Protein AF-X1A078-F1 (afdb_monomer)

Structure (mmCIF, N/CA/C/O backbone):
data_AF-X1A078-F1
#
_entry.id   AF-X1A078-F1
#
loop_
_atom_site.group_PDB
_atom_site.id
_atom_site.type_symbol
_atom_site.label_atom_id
_atom_site.label_alt_id
_atom_site.label_comp_id
_atom_site.label_asym_id
_atom_site.label_entity_id
_atom_site.label_seq_id
_atom_site.pdbx_PDB_ins_code
_atom_site.Cartn_x
_atom_site.Cartn_y
_atom_site.Cartn_z
_atom_site.occupancy
_atom_site.B_iso_or_equiv
_atom_site.auth_seq_id
_atom_site.auth_comp_id
_atom_site.auth_asym_id
_atom_site.auth_atom_id
_atom_site.pdbx_PDB_model_num
ATOM 1 N N . LYS A 1 1 ? -4.213 14.246 7.568 1.00 87.50 1 LYS A N 1
ATOM 2 C CA . LYS A 1 1 ? -5.569 14.852 7.714 1.00 87.50 1 LYS A CA 1
ATOM 3 C C . LYS A 1 1 ? -5.837 16.083 6.834 1.00 87.50 1 LYS A C 1
ATOM 5 O O . LYS A 1 1 ? -6.596 15.960 5.880 1.00 87.50 1 LYS A O 1
ATOM 10 N N . LYS A 1 2 ? -5.219 17.254 7.085 1.00 95.25 2 LYS A N 1
ATOM 11 C CA . LYS A 1 2 ? -5.531 18.518 6.362 1.00 95.25 2 LYS A CA 1
ATOM 12 C C . LYS A 1 2 ? -5.433 18.419 4.829 1.00 95.25 2 LYS A C 1
ATOM 14 O O . LYS A 1 2 ? -6.208 19.050 4.119 1.00 95.25 2 LYS A O 1
ATOM 19 N N . ALA A 1 3 ? -4.478 17.636 4.323 1.00 95.31 3 ALA A N 1
ATOM 20 C CA . ALA A 1 3 ? -4.304 17.417 2.887 1.00 95.31 3 ALA A CA 1
ATOM 21 C C . ALA A 1 3 ? -5.531 16.741 2.246 1.00 95.31 3 ALA A C 1
ATOM 23 O O . ALA A 1 3 ? -6.035 17.229 1.237 1.00 95.31 3 ALA A O 1
ATOM 24 N N . VAL A 1 4 ? -6.060 15.686 2.876 1.00 95.81 4 VAL A N 1
ATOM 25 C CA . VAL A 1 4 ? -7.251 14.955 2.407 1.00 95.81 4 VAL A CA 1
ATOM 26 C C . VAL A 1 4 ? -8.482 15.861 2.407 1.00 95.81 4 VAL A C 1
ATOM 28 O O . VAL A 1 4 ? -9.207 15.911 1.418 1.00 95.81 4 VAL A O 1
ATOM 31 N N . GLU A 1 5 ? -8.691 16.634 3.477 1.00 94.69 5 GLU A N 1
ATOM 32 C CA . GLU A 1 5 ? -9.813 17.583 3.575 1.00 94.69 5 GLU A CA 1
ATOM 33 C C . GLU A 1 5 ? -9.779 18.624 2.448 1.00 94.69 5 GLU A C 1
ATOM 35 O O . GLU A 1 5 ? -10.801 18.889 1.814 1.00 94.69 5 GLU A O 1
ATOM 40 N N . ARG A 1 6 ? -8.594 19.172 2.150 1.00 96.50 6 ARG A N 1
ATOM 41 C CA . ARG A 1 6 ? -8.413 20.143 1.065 1.00 96.50 6 ARG A CA 1
ATOM 42 C C . ARG A 1 6 ? -8.684 19.530 -0.308 1.00 96.50 6 ARG A C 1
ATOM 44 O O . ARG A 1 6 ? -9.317 20.175 -1.139 1.00 96.50 6 ARG A O 1
ATOM 51 N N . ILE A 1 7 ? -8.214 18.307 -0.552 1.00 96.19 7 ILE A N 1
ATOM 52 C CA . ILE A 1 7 ? -8.412 17.620 -1.835 1.00 96.19 7 ILE A CA 1
ATOM 53 C C . ILE A 1 7 ? -9.887 17.271 -2.046 1.00 96.19 7 ILE A C 1
ATOM 55 O O . ILE A 1 7 ? -10.406 17.547 -3.123 1.00 96.19 7 ILE A O 1
ATOM 59 N N . ARG A 1 8 ? -10.596 16.776 -1.022 1.00 95.12 8 ARG A N 1
ATOM 60 C CA . ARG A 1 8 ? -12.038 16.465 -1.111 1.00 95.12 8 ARG A CA 1
ATOM 61 C C . ARG A 1 8 ? -12.901 17.657 -1.526 1.00 95.12 8 ARG A C 1
ATOM 63 O O . ARG A 1 8 ? -13.939 17.466 -2.143 1.00 95.12 8 ARG A O 1
ATOM 70 N N . GLN A 1 9 ? -12.482 18.877 -1.196 1.00 95.50 9 GLN A N 1
ATOM 71 C CA . GLN A 1 9 ? -13.172 20.102 -1.615 1.00 95.50 9 GLN A CA 1
ATOM 72 C C . GLN A 1 9 ? -12.827 20.531 -3.048 1.00 95.50 9 GLN A C 1
ATOM 74 O O . GLN A 1 9 ? -13.560 21.318 -3.642 1.00 95.50 9 GLN A O 1
ATOM 79 N N . ALA A 1 10 ? -11.703 20.056 -3.588 1.00 96.38 10 ALA A N 1
ATOM 80 C CA . ALA A 1 10 ? -11.161 20.480 -4.874 1.00 96.38 10 ALA A CA 1
ATOM 81 C C . ALA A 1 10 ? -11.443 19.494 -6.019 1.00 96.38 10 ALA A C 1
ATOM 83 O O . ALA A 1 10 ? -11.375 19.895 -7.180 1.00 96.38 10 ALA A O 1
ATOM 84 N N . ILE A 1 11 ? -11.733 18.224 -5.714 1.00 95.94 11 ILE A N 1
ATOM 85 C CA . ILE A 1 11 ? -11.940 17.175 -6.720 1.00 95.94 11 ILE A CA 1
ATOM 86 C C . ILE A 1 11 ? -13.412 16.745 -6.807 1.00 95.94 11 ILE A C 1
ATOM 88 O O . ILE A 1 11 ? -14.146 16.848 -5.822 1.00 95.94 11 ILE A O 1
ATOM 92 N N . PRO A 1 12 ? -13.868 16.231 -7.963 1.00 96.00 12 PRO A N 1
ATOM 93 C CA . PRO A 1 12 ? -15.195 15.639 -8.074 1.00 96.00 12 PRO A CA 1
ATOM 94 C C . PRO A 1 12 ? -15.378 14.441 -7.124 1.00 96.00 12 PRO A C 1
ATOM 96 O O . PRO A 1 12 ? -14.43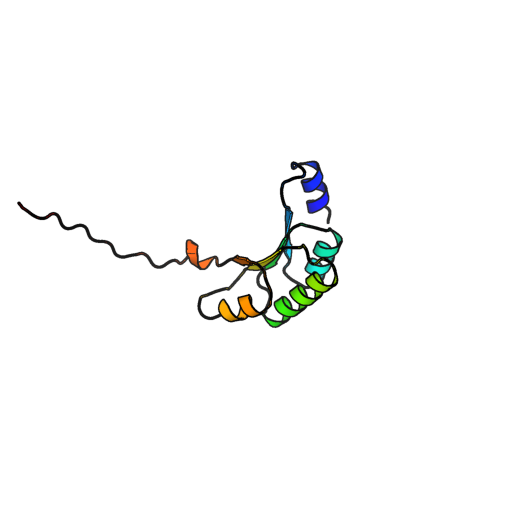9 13.670 -6.932 1.00 96.00 12 PRO A O 1
ATOM 99 N N . PRO A 1 13 ? -16.595 14.199 -6.602 1.00 89.81 13 PRO A N 1
ATOM 100 C CA . PRO A 1 13 ? -16.838 13.196 -5.555 1.00 89.81 13 PRO A CA 1
ATOM 101 C C . PRO A 1 13 ? -16.624 11.739 -5.997 1.00 89.81 13 PRO A C 1
ATOM 103 O O . PRO A 1 13 ? -16.642 10.840 -5.168 1.00 89.81 13 PRO A O 1
ATOM 106 N N . PHE A 1 14 ? -16.458 11.487 -7.296 1.00 92.88 14 PHE A N 1
ATOM 107 C CA . PHE A 1 14 ? -16.219 10.154 -7.855 1.00 92.88 14 PHE A CA 1
ATOM 108 C C . PHE A 1 14 ? -14.727 9.830 -8.036 1.00 92.88 14 PHE A C 1
ATOM 110 O O . PHE A 1 14 ? -14.391 8.730 -8.474 1.0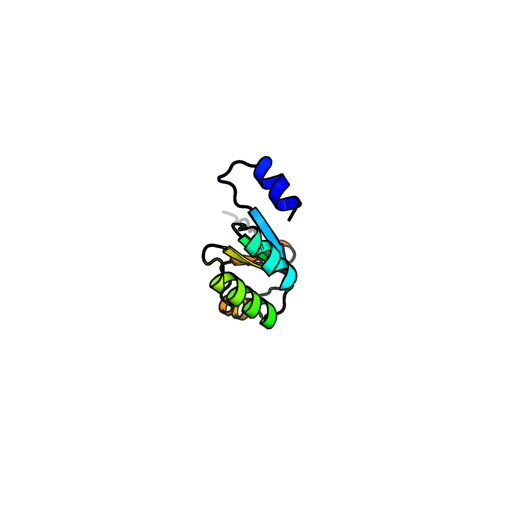0 92.88 14 PHE A O 1
ATOM 117 N N . TRP A 1 15 ? -13.829 10.774 -7.744 1.00 96.38 15 TRP A N 1
ATOM 118 C CA . TRP A 1 15 ? -12.391 10.519 -7.748 1.00 96.38 15 TRP A CA 1
ATOM 119 C C . TRP A 1 15 ? -11.980 9.897 -6.420 1.00 96.38 15 TRP A C 1
ATOM 121 O O . TRP A 1 15 ? -12.351 10.388 -5.357 1.00 96.38 15 TRP A O 1
ATOM 131 N N . LYS A 1 16 ? -11.198 8.823 -6.499 1.00 95.94 16 LYS A N 1
ATOM 132 C CA . LYS A 1 16 ? -10.631 8.162 -5.327 1.00 95.94 16 LYS A CA 1
ATOM 133 C C . LYS A 1 16 ? -9.420 8.936 -4.823 1.00 95.94 16 LYS A C 1
ATOM 135 O O . LYS A 1 16 ? -8.640 9.457 -5.621 1.00 95.94 16 LYS A O 1
ATOM 140 N N . ILE A 1 17 ? -9.257 8.966 -3.511 1.00 97.44 17 ILE A N 1
ATOM 141 C CA . ILE A 1 17 ? -8.084 9.492 -2.829 1.00 97.44 17 ILE A CA 1
ATOM 142 C C . ILE A 1 17 ? -7.308 8.310 -2.264 1.00 97.44 17 ILE A C 1
ATOM 144 O O . ILE A 1 17 ? -7.843 7.499 -1.508 1.00 97.44 17 ILE A O 1
ATOM 148 N N . GLU A 1 18 ? -6.033 8.251 -2.622 1.00 98.19 18 GLU A N 1
ATOM 149 C CA . GLU A 1 18 ? -5.059 7.367 -2.001 1.00 98.19 18 GLU A CA 1
ATOM 150 C C . GLU A 1 18 ? -4.174 8.166 -1.045 1.00 98.19 18 GLU A C 1
ATOM 152 O O . GLU A 1 18 ? -3.794 9.304 -1.341 1.00 98.19 18 GLU A O 1
ATOM 157 N N . VAL A 1 19 ? -3.864 7.579 0.110 1.00 98.25 19 VAL A N 1
ATOM 158 C CA . VAL A 1 19 ? -2.899 8.129 1.066 1.00 98.25 19 VAL A CA 1
ATOM 159 C C . VAL A 1 19 ? -1.743 7.158 1.228 1.00 98.25 19 VAL A C 1
ATOM 161 O O . VAL A 1 19 ? -1.943 5.992 1.556 1.00 98.25 19 VAL A O 1
ATOM 164 N N . GLU A 1 20 ? -0.538 7.669 1.024 1.00 98.12 20 GLU A N 1
ATOM 165 C CA . GLU A 1 20 ? 0.703 6.974 1.340 1.00 98.12 20 GLU A CA 1
ATOM 166 C C . GLU A 1 20 ? 0.962 7.013 2.850 1.00 98.12 20 GLU A C 1
ATOM 168 O O . GLU A 1 20 ? 0.760 8.050 3.488 1.00 98.12 20 GLU A O 1
ATOM 173 N N . ALA A 1 21 ? 1.374 5.877 3.405 1.00 98.12 21 ALA A N 1
ATOM 174 C CA . ALA A 1 21 ? 1.709 5.704 4.808 1.00 98.12 21 ALA A CA 1
ATOM 175 C C . ALA A 1 21 ? 2.964 4.835 4.947 1.00 98.12 21 ALA A C 1
ATOM 177 O O . ALA A 1 21 ? 3.027 3.742 4.379 1.00 98.12 21 ALA A O 1
ATOM 178 N N . ASP A 1 22 ? 3.925 5.282 5.754 1.00 97.31 22 ASP A N 1
ATOM 179 C CA . ASP A 1 22 ? 5.184 4.557 5.999 1.00 97.31 22 ASP A CA 1
ATOM 180 C C . ASP A 1 22 ? 5.178 3.738 7.308 1.00 97.31 22 ASP A C 1
ATOM 182 O O . ASP A 1 22 ? 6.136 3.039 7.649 1.00 97.31 22 ASP A O 1
ATOM 186 N N . GLY A 1 23 ? 4.068 3.780 8.055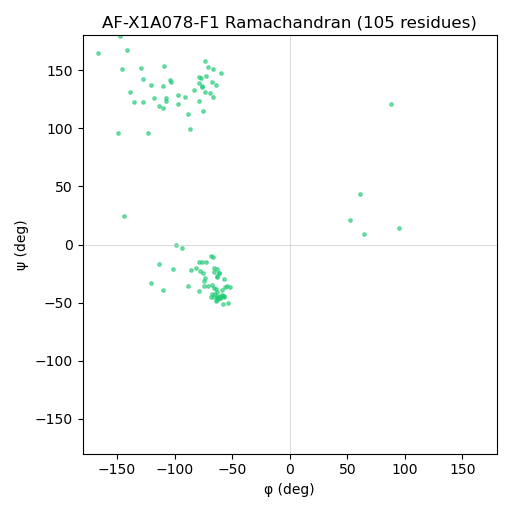 1.00 97.56 23 GLY A N 1
ATOM 187 C CA . GLY A 1 23 ? 3.956 3.118 9.347 1.00 97.56 23 GLY A CA 1
ATOM 188 C C . GLY A 1 23 ? 2.532 3.001 9.888 1.00 97.56 23 GLY A C 1
ATOM 189 O O . GLY A 1 23 ? 1.598 3.688 9.480 1.00 97.56 23 GLY A O 1
ATOM 190 N N . LEU A 1 24 ? 2.352 2.138 10.896 1.00 98.06 24 LEU A N 1
ATOM 191 C CA . LEU A 1 24 ? 1.030 1.824 11.466 1.00 98.06 24 LEU A CA 1
ATOM 192 C C . LEU A 1 24 ? 0.298 3.028 12.080 1.00 98.06 24 LEU A C 1
ATOM 194 O O . LEU A 1 24 ? -0.924 2.985 12.212 1.00 98.06 24 LEU A O 1
ATOM 198 N N . SER A 1 25 ? 1.020 4.066 12.508 1.00 97.69 25 SER A N 1
ATOM 199 C CA . SER A 1 25 ? 0.394 5.284 13.036 1.00 97.69 25 SER A CA 1
ATOM 200 C C . SER A 1 25 ? -0.328 6.054 11.931 1.00 97.69 25 SER A C 1
ATOM 202 O O . SER A 1 25 ? -1.474 6.452 12.113 1.00 97.69 25 SER A O 1
ATOM 204 N N . GLU A 1 26 ? 0.319 6.211 10.779 1.00 98.00 26 GLU A N 1
ATOM 205 C CA . GLU A 1 26 ? -0.250 6.898 9.619 1.00 98.00 26 GLU A CA 1
ATOM 206 C C . GLU A 1 26 ? -1.359 6.069 8.974 1.00 98.00 26 GLU A C 1
ATOM 208 O O . GLU A 1 26 ? -2.393 6.616 8.601 1.00 98.00 26 GLU A O 1
ATOM 213 N N . VAL A 1 27 ? -1.216 4.737 8.957 1.00 98.19 27 VAL A N 1
ATOM 214 C CA . VAL A 1 27 ? -2.291 3.828 8.531 1.00 98.19 27 VAL A CA 1
ATOM 215 C C . VAL A 1 27 ? -3.558 4.046 9.365 1.00 98.19 27 VAL A C 1
ATOM 217 O O . VAL A 1 27 ? -4.648 4.133 8.807 1.00 98.19 27 VAL A O 1
ATOM 220 N N . LYS A 1 28 ? -3.440 4.168 10.696 1.00 97.50 28 LYS A N 1
ATOM 221 C CA . LYS A 1 28 ? -4.596 4.460 11.563 1.00 97.50 28 LYS A CA 1
ATOM 222 C C . LYS A 1 28 ? -5.238 5.795 11.214 1.00 97.50 28 LYS A C 1
ATOM 224 O O . LYS A 1 28 ? -6.456 5.856 11.082 1.00 97.50 28 LYS A O 1
ATOM 229 N N . GLU A 1 29 ? -4.430 6.837 11.029 1.00 97.19 29 GLU A N 1
ATOM 230 C CA . GLU A 1 29 ? -4.944 8.147 10.630 1.00 97.19 29 GLU A CA 1
ATOM 231 C C . GLU A 1 29 ? -5.670 8.066 9.279 1.00 97.19 29 GLU A C 1
ATOM 233 O O . GLU A 1 29 ? -6.767 8.599 9.138 1.00 97.19 29 GLU A O 1
ATOM 238 N N . ALA A 1 30 ? -5.108 7.367 8.292 1.00 97.44 30 ALA A N 1
ATOM 239 C CA . ALA A 1 30 ? -5.721 7.205 6.978 1.00 97.44 30 ALA A CA 1
ATOM 240 C C . ALA A 1 30 ? -7.056 6.441 7.042 1.00 97.44 30 ALA A C 1
ATOM 242 O O . ALA A 1 30 ? -8.025 6.858 6.405 1.00 97.44 30 ALA A O 1
ATOM 243 N N . VAL A 1 31 ? -7.143 5.390 7.865 1.00 97.69 31 VAL A N 1
ATOM 244 C CA . VAL A 1 31 ? -8.400 4.664 8.118 1.00 97.69 31 VAL A CA 1
ATOM 245 C C . VAL A 1 31 ? -9.460 5.592 8.719 1.00 97.69 31 VAL A C 1
ATOM 247 O O . VAL A 1 31 ? -10.587 5.624 8.231 1.00 97.69 31 VAL A O 1
ATOM 250 N N . GLU A 1 32 ? -9.107 6.404 9.719 1.00 96.69 32 GLU A N 1
ATOM 251 C CA . GLU A 1 32 ? -10.033 7.369 10.337 1.00 96.69 32 GLU A CA 1
ATOM 252 C C . GLU A 1 32 ? -10.520 8.450 9.358 1.00 96.69 32 GLU A C 1
ATOM 254 O O . GLU A 1 32 ? -11.616 8.993 9.512 1.00 96.69 32 GLU A O 1
ATOM 259 N N . LEU A 1 33 ? -9.722 8.773 8.336 1.00 95.88 33 LEU A N 1
ATOM 260 C CA . LEU A 1 33 ? -10.107 9.716 7.284 1.00 95.88 33 LEU A CA 1
ATOM 261 C C . LEU A 1 33 ? -11.087 9.110 6.270 1.00 95.88 33 LEU A C 1
ATOM 263 O O . LEU A 1 33 ? -11.709 9.871 5.516 1.00 95.88 33 LEU A O 1
ATOM 267 N N . GLY A 1 34 ? -11.238 7.783 6.247 1.00 94.50 34 GLY A N 1
ATOM 268 C CA . GLY A 1 34 ? -12.122 7.063 5.331 1.00 94.50 34 GLY A CA 1
ATOM 269 C C . GLY A 1 34 ? -11.743 7.280 3.868 1.00 94.50 34 GLY A C 1
ATOM 270 O O . GLY A 1 34 ? -12.606 7.622 3.066 1.00 94.50 34 GLY A O 1
ATOM 271 N N . VAL A 1 35 ? -10.448 7.229 3.550 1.00 97.00 35 VAL A N 1
ATOM 272 C CA . VAL A 1 35 ? -9.949 7.334 2.168 1.00 97.00 35 VAL A CA 1
ATOM 273 C C . VAL A 1 35 ? -10.223 6.050 1.391 1.00 97.00 35 VAL A C 1
ATOM 275 O O . VAL A 1 35 ? -10.395 4.989 1.982 1.00 97.00 35 VAL A O 1
ATOM 278 N N . GLU A 1 36 ? -10.263 6.128 0.065 1.00 97.69 36 GLU A N 1
ATOM 279 C CA . GLU A 1 36 ? -10.619 4.976 -0.768 1.00 97.69 36 GLU A CA 1
ATOM 280 C C . GLU A 1 36 ? -9.462 3.979 -0.935 1.00 97.69 36 GLU A C 1
ATOM 282 O O . GLU A 1 36 ? -9.707 2.804 -1.222 1.00 97.69 36 GLU A O 1
ATOM 287 N N . ALA A 1 37 ? -8.218 4.433 -0.760 1.00 98.44 37 ALA A N 1
ATOM 288 C CA . ALA A 1 37 ? -7.030 3.591 -0.816 1.00 98.44 37 ALA A CA 1
ATOM 289 C C . ALA A 1 37 ? -5.940 4.042 0.169 1.00 98.44 37 ALA A C 1
ATOM 291 O O . ALA A 1 37 ? -5.814 5.228 0.487 1.00 98.44 37 ALA A O 1
ATOM 292 N N . ILE A 1 38 ? -5.141 3.084 0.635 1.00 98.69 38 ILE A N 1
ATOM 293 C CA . ILE A 1 38 ? -3.947 3.311 1.451 1.00 98.69 38 ILE A CA 1
ATOM 294 C C . ILE A 1 38 ? -2.777 2.576 0.799 1.00 98.69 38 ILE A C 1
ATOM 296 O O . ILE A 1 38 ? -2.828 1.354 0.645 1.00 98.69 38 ILE A O 1
ATOM 300 N N . MET A 1 39 ? -1.713 3.311 0.479 1.00 98.69 39 MET A N 1
ATOM 301 C CA . MET A 1 39 ? -0.453 2.749 0.003 1.00 98.69 39 MET A CA 1
ATOM 302 C C . MET A 1 39 ? 0.528 2.613 1.169 1.00 98.69 39 MET A C 1
ATOM 304 O O . MET A 1 39 ? 0.871 3.591 1.823 1.00 98.69 39 MET A O 1
ATOM 308 N N . LEU A 1 40 ? 0.979 1.390 1.420 1.00 98.62 40 LEU A N 1
ATOM 309 C CA . LEU A 1 40 ? 1.987 1.037 2.412 1.00 98.62 40 LEU A CA 1
ATOM 310 C C . LEU A 1 40 ? 3.373 1.188 1.771 1.00 98.62 40 LEU A C 1
ATOM 312 O O . LEU A 1 40 ? 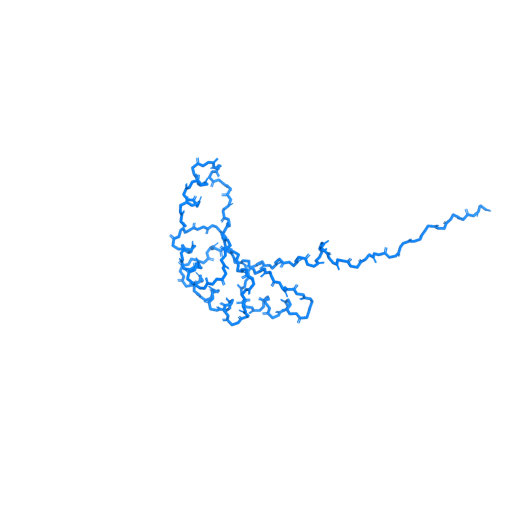3.796 0.305 1.016 1.00 98.62 40 LEU A O 1
ATOM 316 N N . ASP A 1 41 ? 4.059 2.301 2.034 1.00 98.38 41 ASP A N 1
ATOM 317 C CA . ASP A 1 41 ? 5.352 2.610 1.410 1.00 98.38 41 ASP A CA 1
ATOM 318 C C . ASP A 1 41 ? 6.533 2.091 2.236 1.00 98.38 41 ASP A C 1
ATOM 320 O O . ASP A 1 41 ? 6.648 2.352 3.432 1.00 98.38 41 ASP A O 1
ATOM 324 N N . ASN A 1 42 ? 7.416 1.321 1.591 1.00 96.50 42 ASN A N 1
ATOM 325 C CA . ASN A 1 42 ? 8.661 0.787 2.157 1.00 96.50 42 ASN A CA 1
ATOM 326 C C . ASN A 1 42 ? 8.511 0.032 3.501 1.00 96.50 42 ASN A C 1
ATOM 328 O O . ASN A 1 42 ? 9.490 -0.163 4.227 1.00 96.50 42 ASN A O 1
ATOM 332 N N . MET A 1 43 ? 7.309 -0.457 3.821 1.00 97.62 43 MET A N 1
ATOM 333 C CA . MET A 1 43 ? 7.031 -1.195 5.054 1.00 97.62 43 MET A CA 1
ATOM 334 C C . MET A 1 43 ? 7.539 -2.642 4.985 1.00 97.62 43 MET A C 1
ATOM 336 O O . MET A 1 43 ? 7.420 -3.332 3.970 1.00 97.62 43 MET A O 1
ATOM 340 N N . GLY A 1 44 ? 8.052 -3.165 6.102 1.00 96.94 44 GLY A N 1
ATOM 341 C CA . GLY A 1 44 ? 8.469 -4.566 6.173 1.00 96.94 44 GLY A CA 1
ATOM 342 C C . GLY A 1 44 ? 7.278 -5.533 6.157 1.00 96.94 44 GLY A C 1
ATOM 343 O O . GLY A 1 44 ? 6.206 -5.227 6.672 1.00 96.94 44 GLY A O 1
ATOM 344 N N . LEU A 1 45 ? 7.465 -6.772 5.678 1.00 97.44 45 LEU A N 1
ATOM 345 C CA . LEU A 1 45 ? 6.380 -7.770 5.556 1.00 97.44 45 LEU A CA 1
ATOM 346 C C . LEU A 1 45 ? 5.567 -7.986 6.850 1.00 97.44 45 LEU A C 1
ATOM 348 O O . LEU A 1 45 ? 4.358 -8.212 6.807 1.00 97.44 45 LEU A O 1
ATOM 352 N N . LYS A 1 46 ? 6.220 -7.934 8.019 1.00 97.50 46 LYS A N 1
ATOM 353 C CA . LYS A 1 46 ? 5.537 -8.053 9.320 1.00 97.50 46 LYS A CA 1
ATOM 354 C C . LYS A 1 46 ? 4.625 -6.862 9.608 1.00 97.50 46 LYS A C 1
ATOM 356 O O . LYS A 1 46 ? 3.599 -7.034 10.256 1.00 97.50 46 LYS A O 1
ATOM 361 N N . GLU A 1 47 ? 5.019 -5.672 9.183 1.00 98.00 47 GLU A N 1
ATOM 362 C CA . GLU A 1 47 ? 4.258 -4.441 9.374 1.00 98.00 47 GLU A CA 1
ATOM 363 C C . GLU A 1 47 ? 3.124 -4.351 8.363 1.00 98.00 47 GLU A C 1
ATOM 365 O O . GLU A 1 47 ? 2.011 -4.039 8.771 1.00 98.00 47 GLU A O 1
ATOM 370 N N . ILE A 1 48 ? 3.365 -4.751 7.108 1.00 98.44 48 ILE A N 1
ATOM 371 C CA . ILE A 1 48 ? 2.318 -4.885 6.086 1.00 98.44 48 ILE A CA 1
ATOM 372 C C . ILE A 1 48 ? 1.187 -5.777 6.603 1.00 98.44 48 ILE A C 1
ATOM 374 O O . ILE A 1 48 ? 0.035 -5.362 6.600 1.00 98.44 48 ILE A O 1
ATOM 378 N N . LYS A 1 49 ? 1.498 -6.968 7.133 1.00 98.44 49 LYS A N 1
ATOM 379 C CA . LYS A 1 49 ? 0.473 -7.871 7.692 1.00 98.44 49 LYS A CA 1
ATOM 380 C C . LYS A 1 49 ? -0.339 -7.211 8.810 1.00 98.44 49 LYS A C 1
ATOM 382 O O . LYS A 1 49 ? -1.560 -7.291 8.809 1.00 98.44 49 LYS A O 1
ATOM 387 N N . LYS A 1 50 ? 0.326 -6.501 9.729 1.00 98.50 50 LYS A N 1
ATOM 388 C CA . LYS A 1 50 ? -0.359 -5.756 10.799 1.00 98.50 50 LYS A CA 1
ATOM 389 C C . LYS A 1 50 ? -1.234 -4.627 10.252 1.00 98.50 50 LYS A C 1
ATOM 391 O O . LYS A 1 50 ? -2.302 -4.387 10.804 1.00 98.50 50 LYS A O 1
ATOM 396 N N . ALA A 1 51 ? -0.781 -3.927 9.213 1.00 98.56 51 ALA A N 1
ATOM 397 C CA . ALA A 1 51 ? -1.539 -2.863 8.566 1.00 98.56 51 ALA A CA 1
ATOM 398 C C . ALA A 1 51 ? -2.784 -3.428 7.876 1.00 98.56 51 ALA A C 1
ATOM 400 O O . ALA A 1 51 ? -3.876 -2.912 8.091 1.00 98.56 51 ALA A O 1
ATOM 401 N N . VAL A 1 52 ? -2.641 -4.534 7.138 1.00 98.56 52 VAL A N 1
ATOM 402 C CA . VAL A 1 52 ? -3.761 -5.248 6.511 1.00 98.56 52 VAL A CA 1
ATOM 403 C C . VAL A 1 52 ? -4.783 -5.680 7.559 1.00 98.56 52 VAL A C 1
ATOM 405 O O . VAL A 1 52 ? -5.960 -5.352 7.421 1.00 98.56 52 VAL A O 1
ATOM 408 N N . ASP A 1 53 ? -4.350 -6.342 8.636 1.00 98.31 53 ASP A N 1
ATOM 409 C CA . ASP A 1 53 ? -5.248 -6.766 9.716 1.00 98.31 53 ASP A CA 1
ATOM 410 C C . ASP A 1 53 ? -5.998 -5.574 10.329 1.00 98.31 53 ASP A C 1
ATOM 412 O O . ASP A 1 53 ? -7.210 -5.634 10.541 1.00 98.31 53 ASP A O 1
ATOM 416 N N . LEU A 1 54 ? -5.288 -4.470 10.578 1.00 98.19 54 LEU A N 1
ATOM 417 C CA . LEU A 1 54 ? -5.856 -3.248 11.139 1.00 98.19 54 LEU A CA 1
ATOM 418 C C . LEU A 1 54 ? -6.908 -2.627 10.216 1.00 98.19 54 LEU A C 1
ATOM 420 O O . LEU A 1 54 ? -7.997 -2.288 10.685 1.00 98.19 54 LEU A O 1
ATOM 424 N N . ILE A 1 55 ? -6.600 -2.495 8.924 1.00 98.44 55 ILE A N 1
ATOM 425 C CA . ILE A 1 55 ? -7.510 -1.923 7.927 1.00 98.44 55 ILE A CA 1
ATOM 426 C C . ILE A 1 55 ? -8.746 -2.819 7.797 1.00 98.44 55 ILE A C 1
ATOM 428 O O . ILE A 1 55 ? -9.868 -2.342 7.935 1.00 98.44 55 ILE A O 1
ATOM 432 N N . ARG A 1 56 ? -8.575 -4.137 7.639 1.00 97.81 56 ARG A N 1
ATOM 433 C CA . ARG A 1 56 ? -9.690 -5.085 7.444 1.00 97.81 56 ARG A CA 1
ATOM 434 C C . ARG A 1 56 ? -10.615 -5.220 8.653 1.00 97.81 56 ARG A C 1
ATOM 436 O O . ARG A 1 56 ? -11.777 -5.595 8.480 1.00 97.81 56 ARG A O 1
ATOM 443 N N . GLN A 1 57 ? -10.133 -4.918 9.857 1.00 96.88 57 GLN A N 1
ATOM 444 C CA . GLN A 1 57 ? -10.970 -4.861 11.058 1.00 96.88 57 GLN A CA 1
ATOM 445 C C . GLN A 1 57 ? -11.871 -3.620 11.103 1.00 96.88 57 GLN A C 1
ATOM 447 O O . GLN A 1 57 ? -12.941 -3.691 11.704 1.00 96.88 57 GLN A O 1
ATOM 452 N N . GLN A 1 58 ? -11.460 -2.509 10.486 1.00 95.81 58 GLN A N 1
ATOM 453 C CA . GLN A 1 58 ? -12.127 -1.210 10.637 1.00 95.81 58 GLN A CA 1
ATOM 454 C C . GLN A 1 58 ? -12.865 -0.744 9.377 1.00 95.81 58 GLN A C 1
ATOM 456 O O . GLN A 1 58 ? -13.964 -0.212 9.488 1.00 95.81 58 GLN A O 1
ATOM 461 N N . ALA A 1 59 ? -12.288 -0.964 8.196 1.00 95.06 59 ALA A N 1
ATOM 462 C CA . ALA A 1 59 ? -12.797 -0.481 6.917 1.00 95.06 59 ALA A CA 1
ATOM 463 C C . ALA A 1 59 ? -12.420 -1.476 5.804 1.00 95.06 59 ALA A C 1
ATOM 465 O O . ALA A 1 59 ? -11.300 -1.498 5.289 1.00 95.06 59 ALA A O 1
ATOM 466 N N . LYS A 1 60 ? -13.351 -2.375 5.465 1.00 94.19 60 LYS A N 1
ATOM 467 C CA . LYS A 1 60 ? -13.087 -3.504 4.549 1.00 94.19 60 LYS A CA 1
ATOM 468 C C . LYS A 1 60 ? -12.997 -3.073 3.090 1.00 94.19 60 LYS A C 1
ATOM 470 O O . LYS A 1 60 ? -12.379 -3.769 2.295 1.00 94.19 60 LYS A O 1
ATOM 475 N N . GLU A 1 61 ? -13.629 -1.959 2.764 1.00 96.25 61 GLU A N 1
ATOM 476 C CA . GLU A 1 61 ? -13.736 -1.365 1.438 1.00 96.25 61 GLU A CA 1
ATOM 477 C C . GLU A 1 61 ? -12.489 -0.590 0.993 1.00 96.25 61 GLU A C 1
ATOM 479 O O . GLU A 1 61 ? -12.355 -0.317 -0.199 1.00 96.25 61 GLU A O 1
ATOM 484 N N . ILE A 1 62 ? -11.581 -0.259 1.918 1.00 98.19 62 ILE A N 1
ATOM 485 C CA . ILE A 1 62 ? -10.331 0.438 1.596 1.00 98.19 62 ILE A CA 1
ATOM 486 C C . ILE A 1 62 ? -9.434 -0.480 0.765 1.00 98.19 62 ILE A C 1
ATOM 488 O O . ILE A 1 62 ? -9.127 -1.601 1.179 1.00 98.19 62 ILE A O 1
ATOM 492 N N . ILE A 1 63 ? -8.981 0.016 -0.385 1.00 98.62 63 ILE A N 1
ATOM 493 C CA . ILE A 1 63 ? -7.975 -0.659 -1.209 1.00 98.62 63 ILE A CA 1
ATOM 494 C C . ILE A 1 63 ? -6.614 -0.528 -0.524 1.00 98.62 63 ILE A C 1
ATOM 496 O O . ILE A 1 63 ? -6.222 0.565 -0.125 1.00 98.62 63 ILE A O 1
ATOM 500 N N . ILE A 1 64 ? -5.889 -1.632 -0.388 1.00 98.75 64 ILE A N 1
ATOM 501 C CA . ILE A 1 64 ? -4.560 -1.654 0.223 1.00 98.75 64 ILE A CA 1
ATOM 502 C C . ILE A 1 64 ? -3.526 -1.922 -0.864 1.00 98.75 64 ILE A C 1
ATOM 504 O O . ILE A 1 64 ? -3.516 -2.997 -1.466 1.00 98.75 64 ILE A O 1
ATOM 508 N N . GLU A 1 65 ? -2.637 -0.966 -1.084 1.00 98.75 65 GLU A N 1
ATOM 509 C CA . GLU A 1 65 ? -1.489 -1.105 -1.972 1.00 98.75 65 GLU A CA 1
ATOM 510 C C . GLU A 1 65 ? -0.206 -1.296 -1.155 1.00 98.75 65 GLU A C 1
ATOM 512 O O . GLU A 1 65 ? -0.036 -0.674 -0.112 1.00 98.75 65 GLU A O 1
ATOM 517 N N . ALA A 1 66 ? 0.714 -2.148 -1.611 1.00 98.56 66 ALA A N 1
ATOM 518 C CA . ALA A 1 66 ? 2.090 -2.173 -1.111 1.00 98.56 66 ALA A CA 1
ATOM 519 C C . ALA A 1 66 ? 3.063 -1.664 -2.178 1.00 98.56 66 ALA A C 1
ATOM 521 O O . ALA A 1 66 ? 2.991 -2.074 -3.339 1.00 98.56 66 ALA A O 1
ATOM 522 N N . SER A 1 67 ? 4.007 -0.821 -1.763 1.00 97.62 67 SER A N 1
ATOM 523 C CA . SER A 1 67 ? 5.032 -0.240 -2.630 1.00 97.62 67 SER A CA 1
ATOM 524 C C . SER A 1 67 ? 6.384 -0.152 -1.913 1.00 97.62 67 SER A C 1
ATOM 526 O O . SER A 1 67 ? 6.486 -0.337 -0.702 1.00 97.62 67 SER A O 1
ATOM 528 N N . GLY A 1 68 ? 7.443 0.110 -2.680 1.00 95.25 68 GLY A N 1
ATOM 529 C CA . GLY A 1 68 ? 8.797 0.306 -2.152 1.00 95.25 68 GLY A CA 1
ATOM 530 C C . GLY A 1 68 ? 9.618 -0.983 -2.002 1.00 95.25 68 GLY A C 1
ATOM 531 O O . GLY A 1 68 ? 9.236 -1.933 -1.327 1.00 95.25 68 GLY A O 1
ATOM 532 N N . GLY A 1 69 ? 10.775 -1.050 -2.673 1.00 92.50 69 GLY A N 1
ATOM 533 C CA . GLY A 1 69 ? 11.721 -2.175 -2.544 1.00 92.50 69 GLY A CA 1
ATOM 534 C C . GLY A 1 69 ? 11.222 -3.553 -3.022 1.00 92.50 69 GLY A C 1
ATOM 535 O O . GLY A 1 69 ? 11.893 -4.562 -2.793 1.00 92.50 69 GLY A O 1
ATOM 536 N N . ILE A 1 70 ? 10.0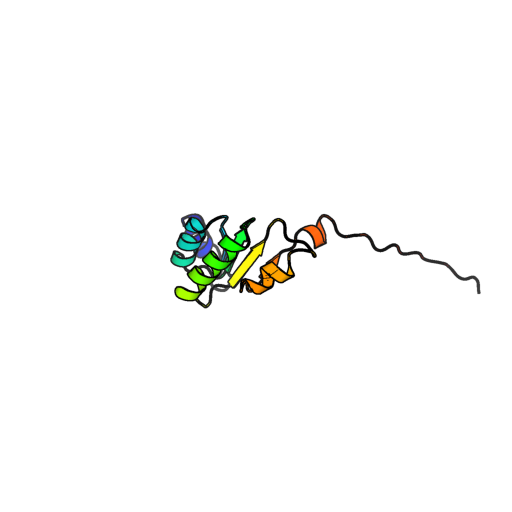65 -3.622 -3.684 1.00 95.56 70 ILE A N 1
ATOM 537 C CA . ILE A 1 70 ? 9.466 -4.875 -4.164 1.00 95.56 70 ILE A CA 1
ATOM 538 C C . ILE A 1 70 ? 10.147 -5.337 -5.462 1.00 95.56 70 ILE A C 1
ATOM 540 O O . ILE A 1 70 ? 10.460 -4.537 -6.347 1.00 95.56 70 ILE A O 1
ATOM 544 N N . ASN A 1 71 ? 10.396 -6.640 -5.576 1.00 93.25 71 ASN A N 1
ATOM 545 C CA . ASN A 1 71 ? 11.064 -7.301 -6.696 1.00 93.25 71 ASN A CA 1
ATOM 546 C C . ASN A 1 71 ? 10.514 -8.724 -6.917 1.00 93.25 71 ASN A C 1
ATOM 548 O O . ASN A 1 71 ? 9.614 -9.174 -6.209 1.00 93.25 71 ASN A O 1
ATOM 552 N N . LEU A 1 72 ? 11.034 -9.438 -7.920 1.00 92.00 72 LEU A N 1
ATOM 553 C CA . LEU A 1 72 ? 10.553 -10.784 -8.261 1.00 92.00 72 LEU A CA 1
ATOM 554 C C . LEU A 1 72 ? 10.777 -11.791 -7.127 1.00 92.00 72 LEU A C 1
ATOM 556 O O . LEU A 1 72 ? 10.019 -12.749 -7.000 1.00 92.00 72 LEU A O 1
ATOM 560 N N . GLU A 1 73 ? 11.793 -11.570 -6.299 1.00 94.25 73 GLU A N 1
ATOM 561 C CA . GLU A 1 73 ? 12.157 -12.451 -5.199 1.00 94.25 73 GLU A CA 1
ATOM 562 C C . GLU A 1 73 ? 11.186 -12.336 -4.013 1.00 94.25 73 GLU A C 1
ATOM 564 O O . GLU A 1 73 ? 10.971 -13.322 -3.309 1.00 94.25 73 GLU A O 1
ATOM 569 N N . ASN A 1 74 ? 10.588 -11.159 -3.783 1.00 95.69 74 ASN A N 1
ATOM 570 C CA . ASN A 1 74 ? 9.739 -10.900 -2.613 1.00 95.69 74 ASN A CA 1
ATOM 571 C C . ASN A 1 74 ? 8.248 -10.660 -2.926 1.00 95.69 74 ASN A C 1
ATOM 573 O O . ASN A 1 74 ? 7.420 -10.797 -2.021 1.00 95.69 74 ASN A O 1
ATOM 577 N N . VAL A 1 75 ? 7.874 -10.369 -4.179 1.00 97.19 75 VAL A N 1
ATOM 578 C CA . VAL A 1 75 ? 6.500 -9.985 -4.564 1.00 97.19 75 VAL A CA 1
ATOM 579 C C . VAL A 1 75 ? 5.448 -11.020 -4.160 1.00 97.19 75 VAL A C 1
ATOM 581 O O . VAL A 1 75 ? 4.357 -10.660 -3.724 1.00 97.19 75 VAL A O 1
ATOM 584 N N . ALA A 1 76 ? 5.780 -12.312 -4.232 1.00 97.88 76 ALA A N 1
ATOM 585 C CA . ALA A 1 76 ? 4.862 -13.384 -3.855 1.00 97.88 76 ALA A CA 1
ATOM 586 C C . ALA A 1 76 ? 4.535 -13.376 -2.352 1.00 97.88 76 ALA A C 1
ATOM 588 O O . ALA A 1 76 ? 3.398 -13.641 -1.965 1.00 97.88 76 ALA A O 1
ATOM 589 N N . GLU A 1 77 ? 5.509 -13.060 -1.495 1.00 98.00 77 GLU A N 1
ATOM 590 C CA . GLU A 1 77 ? 5.283 -12.971 -0.050 1.00 98.00 77 GLU A CA 1
ATOM 591 C C . GLU A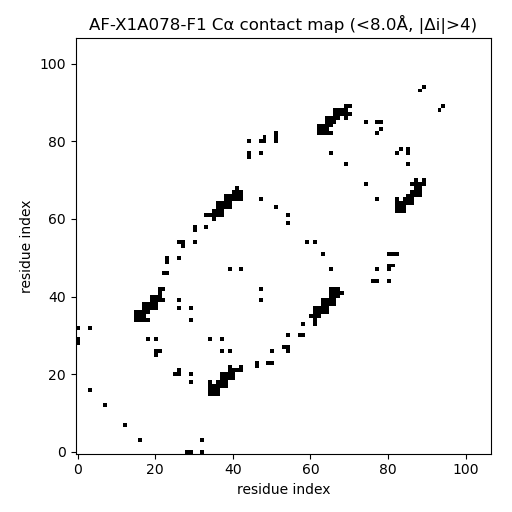 1 77 ? 4.509 -11.707 0.322 1.00 98.00 77 GLU A C 1
ATOM 593 O O . GLU A 1 77 ? 3.642 -11.762 1.197 1.00 98.00 77 GLU A O 1
ATOM 598 N N . VAL A 1 78 ? 4.754 -10.596 -0.383 1.00 98.19 78 VAL A N 1
ATOM 599 C CA . VAL A 1 78 ? 3.942 -9.380 -0.244 1.00 98.19 78 VAL A CA 1
ATOM 600 C C . VAL A 1 78 ? 2.494 -9.659 -0.653 1.00 98.19 78 VAL A C 1
ATOM 602 O O . VAL A 1 78 ? 1.592 -9.344 0.113 1.00 98.19 78 VAL A O 1
ATOM 605 N N . ALA A 1 79 ? 2.240 -10.344 -1.770 1.00 98.06 79 ALA A N 1
ATOM 606 C CA . ALA A 1 79 ? 0.879 -10.688 -2.201 1.00 98.06 79 ALA A CA 1
ATOM 607 C C . ALA A 1 79 ? 0.122 -11.535 -1.164 1.00 98.06 79 ALA A C 1
ATOM 609 O O . ALA A 1 79 ? -1.050 -11.298 -0.880 1.00 98.06 79 ALA A O 1
ATOM 610 N N . LYS A 1 80 ? 0.809 -12.483 -0.516 1.00 98.44 80 LYS A N 1
ATOM 611 C C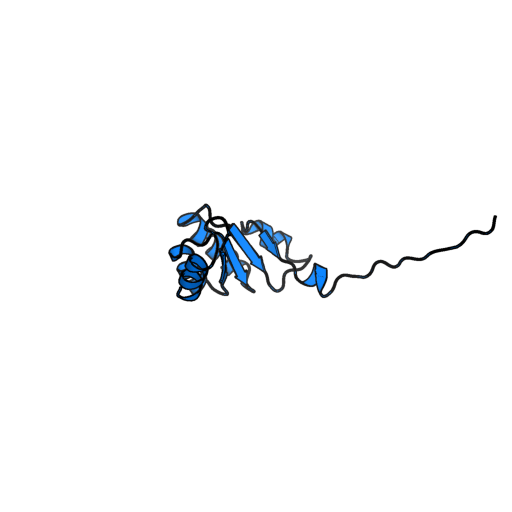A . LYS A 1 80 ? 0.230 -13.317 0.553 1.00 98.44 80 LYS A CA 1
ATOM 612 C C . LYS A 1 80 ? -0.094 -12.548 1.837 1.00 98.44 80 LYS A C 1
ATOM 614 O O . LYS A 1 80 ? -0.707 -13.122 2.734 1.00 98.44 80 LYS A O 1
ATOM 619 N N . SER A 1 81 ? 0.333 -11.291 1.973 1.00 98.06 81 SER A N 1
ATOM 620 C CA . SER A 1 81 ? -0.002 -10.468 3.141 1.00 98.06 81 SER A CA 1
ATOM 621 C C . SER A 1 81 ? -1.461 -9.998 3.159 1.00 98.06 81 SER A C 1
ATOM 623 O O . SER A 1 81 ? -1.928 -9.598 4.220 1.00 98.06 81 SER A O 1
ATOM 625 N N . GLY A 1 82 ? -2.177 -10.095 2.031 1.00 97.62 82 GLY A N 1
ATOM 626 C CA . GLY A 1 82 ? -3.582 -9.691 1.913 1.00 97.62 82 GLY A CA 1
ATOM 627 C C . GLY A 1 82 ? -3.799 -8.268 1.389 1.00 97.62 82 GLY A C 1
ATOM 628 O O . GLY A 1 82 ? -4.910 -7.751 1.505 1.00 97.62 82 GLY A O 1
ATOM 629 N N . VAL A 1 83 ? -2.759 -7.648 0.824 1.00 98.50 83 VAL A N 1
ATOM 630 C CA . VAL A 1 83 ? -2.879 -6.418 0.024 1.00 98.50 83 VAL A CA 1
ATOM 631 C C . VAL A 1 83 ? -3.651 -6.685 -1.271 1.00 98.50 83 VAL A C 1
ATOM 633 O O . VAL A 1 83 ? -3.616 -7.797 -1.800 1.00 98.50 83 VAL A O 1
ATOM 636 N N . ASP A 1 84 ? -4.335 -5.667 -1.784 1.00 98.56 84 ASP A N 1
ATOM 637 C CA . ASP A 1 84 ? -5.123 -5.752 -3.018 1.00 98.56 84 ASP A CA 1
ATOM 638 C C . ASP A 1 84 ? -4.273 -5.442 -4.254 1.00 98.56 84 ASP A C 1
ATOM 640 O O . ASP A 1 84 ? -4.470 -6.035 -5.315 1.00 98.56 84 ASP A O 1
ATOM 644 N N . LEU A 1 85 ? -3.324 -4.511 -4.108 1.00 98.44 85 LEU A N 1
ATOM 645 C CA . LEU A 1 85 ? -2.454 -4.018 -5.171 1.00 98.44 85 LEU A CA 1
ATOM 646 C C . LEU A 1 85 ? -0.984 -4.075 -4.745 1.00 98.44 85 LEU A C 1
ATOM 648 O O . LEU A 1 85 ? -0.648 -3.989 -3.562 1.00 98.44 85 LEU A O 1
ATOM 652 N N . ILE A 1 86 ? -0.097 -4.216 -5.730 1.00 98.38 86 ILE A N 1
ATOM 653 C CA . ILE A 1 86 ? 1.349 -4.137 -5.529 1.00 98.38 86 ILE A CA 1
ATOM 654 C C . ILE A 1 86 ? 1.960 -3.285 -6.634 1.00 98.38 86 ILE A C 1
ATOM 656 O O . ILE A 1 86 ? 1.875 -3.640 -7.813 1.00 98.38 86 ILE A O 1
ATOM 660 N N . SER A 1 87 ? 2.649 -2.220 -6.239 1.00 97.38 87 SER A N 1
ATOM 661 C CA . SER A 1 87 ? 3.430 -1.383 -7.142 1.00 97.38 87 SER A CA 1
ATOM 662 C C . SER A 1 87 ? 4.903 -1.768 -7.122 1.00 97.38 87 SER A C 1
ATOM 664 O O . SER A 1 87 ? 5.552 -1.855 -6.081 1.00 97.38 87 SER A O 1
ATOM 666 N N . VAL A 1 88 ? 5.463 -1.989 -8.315 1.00 95.81 88 VAL A N 1
ATOM 667 C CA . VAL A 1 88 ? 6.852 -2.427 -8.500 1.00 95.81 88 VAL A CA 1
ATOM 668 C C . VAL A 1 88 ? 7.589 -1.425 -9.383 1.00 95.81 88 VAL A C 1
ATOM 670 O O . VAL A 1 88 ? 7.558 -1.498 -10.611 1.00 95.81 88 VAL A O 1
ATOM 673 N N . GLY A 1 89 ? 8.299 -0.483 -8.759 1.00 91.62 89 GLY A N 1
ATOM 674 C CA . GLY A 1 89 ? 9.007 0.580 -9.485 1.00 91.62 89 GLY A CA 1
ATOM 675 C C . GLY A 1 89 ? 10.103 0.082 -10.440 1.00 91.62 89 GLY A C 1
ATOM 676 O O . GLY A 1 89 ? 10.425 0.757 -11.420 1.00 91.62 89 GLY A O 1
ATOM 677 N N . SER A 1 90 ? 10.668 -1.108 -10.201 1.00 88.62 90 SER A N 1
ATOM 678 C CA . SER A 1 90 ? 11.693 -1.699 -11.075 1.00 88.62 90 SER A CA 1
ATOM 679 C C . SER A 1 90 ? 11.163 -2.064 -12.466 1.00 88.62 90 SER A C 1
ATOM 681 O O . SER A 1 90 ? 11.955 -2.104 -13.406 1.00 88.62 90 SER A O 1
ATOM 683 N N . LEU A 1 91 ? 9.842 -2.217 -12.634 1.00 90.81 91 LEU A N 1
ATOM 684 C CA . LEU A 1 91 ? 9.206 -2.469 -13.932 1.00 90.81 91 LEU A CA 1
ATOM 685 C C . LEU A 1 91 ? 9.384 -1.318 -14.930 1.00 90.81 91 LEU A C 1
ATOM 687 O O . LEU A 1 91 ? 9.262 -1.537 -16.130 1.00 90.81 91 LEU A O 1
ATOM 691 N N . THR A 1 92 ? 9.674 -0.103 -14.460 1.00 90.75 92 THR A N 1
ATOM 692 C CA . THR A 1 92 ? 9.873 1.071 -15.326 1.00 90.75 92 THR A CA 1
ATOM 693 C C . THR A 1 92 ? 11.252 1.698 -15.165 1.00 90.75 92 THR A C 1
ATOM 695 O O . THR A 1 92 ? 11.816 2.178 -16.143 1.00 90.75 92 THR A O 1
ATOM 698 N N . LYS A 1 93 ? 11.839 1.667 -13.961 1.00 86.19 93 LYS A N 1
ATOM 699 C CA . 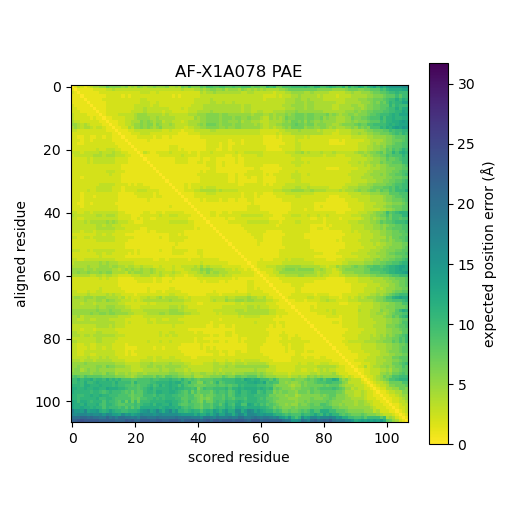LYS A 1 93 ? 13.152 2.283 -13.689 1.00 86.19 93 LYS A CA 1
ATOM 700 C C . LYS A 1 93 ? 14.346 1.378 -14.006 1.00 86.19 93 LYS A C 1
ATOM 702 O O . LYS A 1 93 ? 15.450 1.883 -14.181 1.00 86.19 93 LYS A O 1
ATOM 707 N N . ALA A 1 94 ? 14.148 0.059 -14.041 1.00 83.62 94 ALA A N 1
ATOM 708 C CA . ALA A 1 94 ? 15.229 -0.923 -14.168 1.00 83.62 94 ALA A CA 1
ATOM 709 C C . ALA A 1 94 ? 14.833 -2.145 -15.018 1.00 83.62 94 ALA A C 1
ATOM 711 O O . ALA A 1 94 ? 15.395 -3.231 -14.858 1.00 83.62 94 ALA A O 1
ATOM 712 N N . ALA A 1 95 ? 13.857 -1.985 -15.917 1.00 86.75 95 ALA A N 1
ATOM 713 C CA . ALA A 1 95 ? 13.434 -3.058 -16.804 1.00 86.75 95 ALA A CA 1
ATOM 714 C C . ALA A 1 95 ? 14.570 -3.465 -17.751 1.00 86.75 95 ALA A C 1
ATOM 716 O O . ALA A 1 95 ? 15.271 -2.620 -18.312 1.00 86.75 95 ALA A O 1
ATOM 717 N N . LYS A 1 96 ? 14.748 -4.775 -17.951 1.00 86.62 96 LYS A N 1
ATOM 718 C CA . LYS A 1 96 ? 15.701 -5.281 -18.942 1.00 86.62 96 LYS A CA 1
ATOM 719 C C . LYS A 1 96 ? 15.183 -4.970 -20.344 1.00 86.62 96 LYS A C 1
ATOM 721 O O . LYS A 1 96 ? 14.048 -5.304 -20.674 1.00 86.62 96 LYS A O 1
ATOM 726 N N . ASN A 1 97 ? 16.039 -4.385 -21.174 1.00 89.50 97 ASN A N 1
ATOM 727 C CA . ASN A 1 97 ? 15.722 -4.137 -22.576 1.00 89.50 97 ASN A CA 1
ATOM 728 C C . ASN A 1 97 ? 15.603 -5.461 -23.341 1.00 89.50 97 ASN A C 1
ATOM 730 O O . ASN A 1 97 ? 16.415 -6.371 -23.153 1.00 89.50 97 ASN A O 1
ATOM 734 N N . LEU A 1 98 ? 14.624 -5.543 -24.241 1.00 92.56 98 LEU A N 1
ATOM 735 C CA . LEU A 1 98 ? 14.541 -6.629 -25.208 1.00 92.56 98 LEU A CA 1
ATOM 736 C C . LEU A 1 98 ? 15.532 -6.357 -26.342 1.00 92.56 98 LEU A C 1
ATOM 738 O O . LEU A 1 98 ? 15.464 -5.313 -26.991 1.00 92.56 98 LEU A O 1
ATOM 742 N N . ASN A 1 99 ? 16.447 -7.294 -26.588 1.00 92.81 99 ASN A N 1
ATOM 743 C CA . ASN A 1 99 ? 17.336 -7.204 -27.740 1.00 92.81 99 ASN A CA 1
ATOM 744 C C . ASN A 1 99 ? 16.552 -7.572 -29.005 1.00 92.81 99 ASN A C 1
ATOM 746 O O . ASN A 1 99 ? 16.102 -8.708 -29.143 1.00 92.81 99 ASN A O 1
ATOM 750 N N . MET A 1 100 ? 16.376 -6.606 -29.903 1.00 95.25 100 MET A N 1
ATOM 751 C CA . MET A 1 100 ? 15.646 -6.775 -31.157 1.00 95.25 100 MET A CA 1
ATOM 752 C C . MET A 1 100 ? 16.570 -6.463 -32.334 1.00 95.25 100 MET A C 1
ATOM 754 O O . MET A 1 100 ? 17.308 -5.480 -32.307 1.00 95.25 100 MET A O 1
ATOM 758 N N . HIS A 1 101 ? 16.501 -7.287 -33.378 1.00 94.12 101 HIS A N 1
ATOM 759 C CA . HIS A 1 101 ? 17.254 -7.119 -34.617 1.00 94.12 101 HIS A CA 1
ATOM 760 C C . HIS A 1 101 ? 16.300 -7.168 -35.814 1.00 94.12 101 HIS A C 1
ATOM 762 O O . HIS A 1 101 ? 15.347 -7.944 -35.816 1.00 94.12 101 HIS A O 1
ATOM 768 N N . LEU A 1 102 ? 16.566 -6.336 -36.822 1.00 95.56 102 LEU A N 1
ATOM 769 C CA . LEU A 1 102 ? 15.867 -6.332 -38.102 1.00 95.56 102 LEU A CA 1
ATOM 770 C C . LEU A 1 102 ? 16.849 -6.756 -39.195 1.00 95.56 102 LEU A C 1
ATOM 772 O O . LEU A 1 102 ? 17.834 -6.057 -39.436 1.00 95.56 102 LEU A O 1
ATOM 776 N N . GLU A 1 103 ? 16.543 -7.858 -39.874 1.00 95.44 103 GLU A N 1
ATOM 777 C CA . GLU A 1 103 ? 17.285 -8.331 -41.041 1.00 95.44 103 GLU A CA 1
ATOM 778 C C . GLU A 1 103 ? 16.456 -8.093 -42.306 1.00 95.44 103 GLU A C 1
ATOM 780 O O . GLU A 1 103 ? 15.314 -8.540 -42.415 1.00 95.44 103 GLU A O 1
ATOM 785 N N . ILE A 1 104 ? 17.026 -7.371 -43.272 1.00 94.81 104 ILE A N 1
ATOM 786 C CA . ILE A 1 104 ? 16.391 -7.168 -44.576 1.00 94.81 104 ILE A CA 1
ATOM 787 C C . ILE A 1 104 ? 16.815 -8.317 -45.489 1.00 94.81 104 ILE A C 1
ATOM 789 O O . ILE A 1 104 ? 17.976 -8.402 -45.891 1.00 94.81 104 ILE A O 1
ATOM 793 N N . MET A 1 105 ? 15.865 -9.179 -45.843 1.00 92.88 105 MET A N 1
ATOM 794 C CA . MET A 1 105 ? 16.096 -10.259 -46.800 1.00 92.88 105 MET A CA 1
ATOM 795 C C . MET A 1 105 ? 16.133 -9.703 -48.230 1.00 92.88 105 MET A C 1
ATOM 797 O O . MET A 1 105 ? 15.290 -8.887 -48.611 1.00 92.88 105 MET A O 1
ATOM 801 N N . LYS A 1 106 ? 17.111 -10.144 -49.030 1.00 82.56 106 LYS A N 1
ATO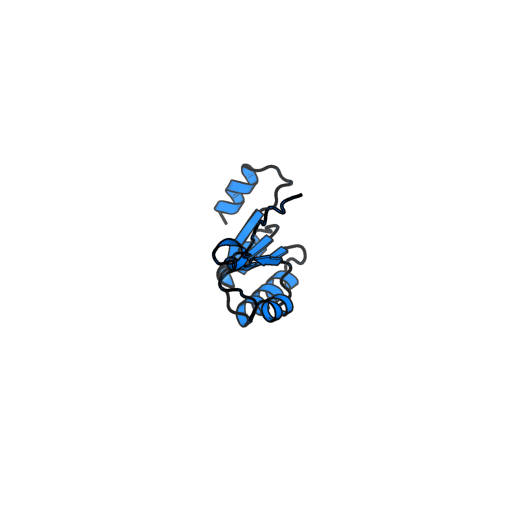M 802 C CA . LYS A 1 106 ? 17.098 -9.901 -50.480 1.00 82.56 106 LYS A CA 1
ATOM 803 C C . LYS A 1 106 ? 16.028 -10.793 -51.129 1.00 82.56 106 LYS A C 1
ATOM 805 O O . LYS A 1 106 ? 15.831 -11.901 -50.629 1.00 82.56 106 LYS A O 1
ATOM 810 N N . PRO A 1 107 ? 15.346 -10.318 -52.186 1.00 73.19 107 PRO A N 1
ATOM 811 C CA . PRO A 1 107 ? 14.439 -11.158 -52.960 1.00 73.19 107 PRO A CA 1
ATOM 812 C C . PRO A 1 107 ? 15.165 -12.354 -53.585 1.00 73.19 107 PRO A C 1
ATOM 814 O O . PRO A 1 107 ? 16.379 -12.226 -53.877 1.00 73.19 107 PRO A O 1
#

Solvent-accessible surface area (backbone atoms only — not comparable to full-atom values): 6561 Å² total; per-residue (Å²): 111,73,67,59,60,54,46,64,76,74,48,67,92,86,64,79,47,72,45,80,25,70,45,68,70,49,46,51,52,46,58,76,68,66,46,52,25,39,33,37,39,64,52,53,74,75,52,46,34,53,45,40,55,53,40,57,74,75,45,71,82,42,42,33,31,40,32,55,95,48,46,90,90,49,43,68,62,54,51,73,42,66,48,78,42,75,51,51,68,46,72,75,78,63,54,82,79,83,90,80,85,86,82,84,79,80,132

Mean predicted aligned error: 3.87 Å

Secondary structure (DSSP, 8-state):
-HHHHHHHHHS-TTS--EEEESSHHHHHHHHHHT-SEEEEES--HHHHHHHHHHHHHH-TTSEEEEESS--TTTHHHHHTTT-SEE--THHHHSPPPP---------

Sequence (107 aa):
KKAVERIRQAIPPFWKIEVEADGLSEVKEAVELGVEAIMLDNMGLKEIKKAVDLIRQQAKEIIIEASGGINLENVAEVAKSGVDLISVGSLTKAAKNLNMHLEIMKP

Foldseek 3Di:
DVVLVVVCVVDDPPDFDEAEDQAPVVLVVVLVSVGQEYEHEPHDLVRLLVSQVVNCVRPVRYQYEYEYPDDPVCVVSSVVSPHPYYDDPCVPPPDDDDDDDDDDDDD

InterPro domains:
  IPR002638 Quinolinate phosphoribosyl transferase, C-terminal [PF01729] (1-103)
  IPR013785 Aldolase-type TIM barrel [G3DSA:3.20.20.70] (1-93)
  IPR027277 Nicotinate-nucleotide pyrophosphorylase/Putative pyrophosphorylase ModD [PTHR32179] (2-105)
  IPR036068 Nicotinate phosphoribosyltransferase-like, C-terminal [SSF51690] (2-105)

pLDDT: mean 95.58, std 4.02, range [73.19, 98.75]

Radius of gyration: 18.87 Å; Cα contacts (8 Å, |Δi|>4): 142; chains: 1; bounding box: 34×34×66 Å

Nearest PDB structures (foldseek):
  2b7n-assembly1_A  TM=9.310E-01  e=4.307E-08  Helicobacter pylori
  1qpn-assembly1_A  TM=9.573E-01  e=2.787E-07  Mycobacterium tuberculosis H37Rv
  1o4u-assembly1_B  TM=9.526E-01  e=3.185E-07  Thermotoga maritima
  7xgn-assembly1_B  TM=9.418E-01  e=1.293E-06  Streptomyces pyridomyceticus
  1o4u-assembly1_A  TM=9.346E-01  e=2.062E-06  Thermotoga maritima

Organism: NCBI:txid412755